Protein AF-A0A0B1TIP4-F1 (afdb_monomer)

Sequence (103 aa):
MMPCANQVEYHPHFTRDELKDYCRKEGIFFQAFSSLARHQPELVEDPAVLALAKKHNVSVPLVLLAWAHCQGVGIVPKSATPQRIIENLEASYAVAVTTRSSS

Organism: Oesophagostomum dentatum (NCBI:txid61180)

InterPro domains:
  IPR018170 Aldo/keto reductase, conserved site [PS00063] (76-91)
  IPR020471 Aldo-keto reductase [PR00069] (4-33)
  IPR020471 Aldo-keto reductase [PR00069] (43-67)
  IPR020471 Aldo-keto reductase [PTHR43827] (2-91)
  IPR023210 NADP-dependent oxidoreductase domain [PF00248] (3-92)
  IPR036812 NAD(P)-dependent oxidoreductase domain superfamily [G3DSA:3.20.20.100] (1-101)
  IPR036812 NAD(P)-dependent oxidoreductase domain superfamily [SSF51430] (2-91)

Foldseek 3Di:
DDEQADEDADWPVDHDVVVVVVCVVVNHAAAHDCLCVVVDCCQQVPPVLVVQCVVLVHHSLLSSLLVCVLVSHHYDDDDPDPVVVVRNVCSNPRDPDDDDPDD

pLDDT: mean 88.3, std 13.32, range [35.38, 98.0]

Solvent-accessible surface area (backbone atoms only — not comparable to full-atom values): 6196 Å² total; per-residue (Å²): 136,82,63,71,57,50,80,41,78,35,34,96,94,41,76,54,66,71,60,50,51,47,26,60,76,72,68,23,44,45,27,33,36,61,43,59,63,84,68,38,60,76,63,64,65,26,67,67,49,47,49,49,12,60,74,66,75,50,53,53,68,37,48,43,48,12,53,42,45,70,71,73,31,44,77,65,88,86,69,94,48,70,68,57,48,57,54,57,64,43,23,85,73,71,54,91,64,80,74,80,77,81,126

Nearest PDB structures (foldseek):
  1hw6-assembly1_A  TM=9.350E-01  e=4.462E-06  Corynebacterium sp.
  5jgw-assembly1_A  TM=9.171E-01  e=5.092E-06  Zea mays
  1a80-assembly1_A  TM=9.243E-01  e=2.040E-05  Corynebacterium sp.
  1m9h-assembly1_A  TM=9.201E-01  e=2.657E-05  Corynebacterium sp.
  1mzr-assembly1_A  TM=9.431E-01  e=7.647E-05  Escherichia coli

Radius of gyration: 13.87 Å; Cα contacts (8 Å, |Δi|>4): 137; chains: 1; bounding box: 39×24×43 Å

Mean predicted aligned error: 4.98 Å

Secondary structure (DSSP, 8-state):
---SEEEEE-BTTB--HHHHHHHHHTTPEEEEE-TTGGG-HHHHT-HHHHHHHHHHT--HHHHHHHHHHTTT-EE----SSHHHHHHHHGGGTS---------

Structure (mmCIF, N/CA/C/O backbone):
data_AF-A0A0B1TIP4-F1
#
_entry.id   AF-A0A0B1TIP4-F1
#
loop_
_atom_site.group_PDB
_atom_site.id
_atom_site.type_symbol
_atom_site.label_atom_id
_atom_site.label_alt_id
_atom_site.label_comp_id
_atom_site.label_asym_id
_atom_site.label_entity_id
_atom_site.label_seq_id
_atom_site.pdbx_PDB_ins_code
_atom_site.Cartn_x
_atom_site.Cartn_y
_atom_site.Cartn_z
_atom_site.occupancy
_atom_site.B_iso_or_equiv
_atom_site.auth_seq_id
_atom_site.auth_comp_id
_atom_site.auth_asym_id
_atom_site.auth_atom_id
_atom_site.pdbx_PDB_model_num
ATOM 1 N N . MET A 1 1 ? -10.410 -4.175 27.223 1.00 83.12 1 MET A N 1
ATOM 2 C CA . MET A 1 1 ? -9.701 -3.042 26.590 1.00 83.12 1 MET A CA 1
ATOM 3 C C . MET A 1 1 ? -9.386 -3.459 25.165 1.00 83.12 1 MET A C 1
ATOM 5 O O . MET A 1 1 ? -8.854 -4.550 25.003 1.00 83.12 1 MET A O 1
ATOM 9 N N . MET A 1 2 ? -9.766 -2.658 24.169 1.00 93.06 2 MET A N 1
ATOM 10 C CA . MET A 1 2 ? -9.444 -2.927 22.762 1.00 93.06 2 MET A CA 1
ATOM 11 C C . MET A 1 2 ? -8.087 -2.310 22.398 1.00 93.06 2 MET A C 1
ATOM 13 O O . MET A 1 2 ? -7.740 -1.271 22.968 1.00 93.06 2 MET A O 1
ATOM 17 N N . PRO A 1 3 ? -7.295 -2.933 21.503 1.00 96.62 3 PRO A N 1
ATOM 18 C CA . PRO A 1 3 ? -6.039 -2.350 21.051 1.00 96.62 3 PRO A CA 1
ATOM 19 C C . PRO A 1 3 ? -6.300 -1.077 20.239 1.00 96.62 3 PRO A C 1
ATOM 21 O 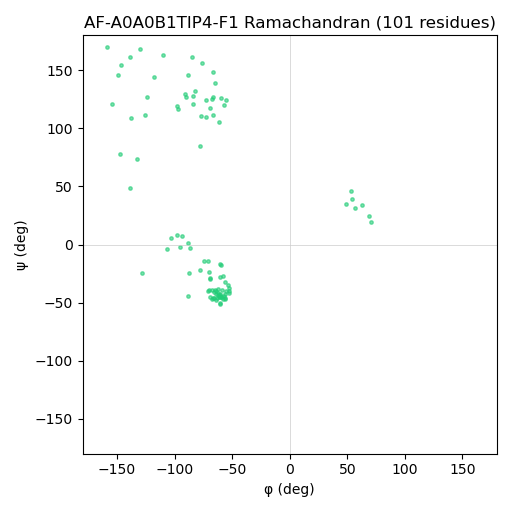O . PRO A 1 3 ? -7.294 -0.977 19.525 1.00 96.62 3 PRO A O 1
ATOM 24 N N . CYS A 1 4 ? -5.373 -0.120 20.303 1.00 96.81 4 CYS A N 1
ATOM 25 C CA . CYS A 1 4 ? -5.453 1.094 19.489 1.00 96.81 4 CYS A CA 1
ATOM 26 C C . CYS A 1 4 ? -5.219 0.818 17.996 1.00 96.81 4 CYS A C 1
ATOM 28 O O . CYS A 1 4 ? -5.746 1.536 17.150 1.00 96.81 4 CYS A O 1
ATOM 30 N N . ALA A 1 5 ? -4.443 -0.220 17.672 1.00 97.12 5 ALA A N 1
ATOM 31 C CA . ALA A 1 5 ? -4.102 -0.591 16.310 1.00 97.12 5 ALA A CA 1
ATOM 32 C C . ALA A 1 5 ? -3.945 -2.107 16.152 1.00 97.12 5 ALA A C 1
ATOM 34 O O . ALA A 1 5 ? -3.598 -2.812 17.101 1.00 97.12 5 ALA A O 1
ATOM 35 N N . ASN A 1 6 ? -4.155 -2.591 14.931 1.00 97.38 6 ASN A N 1
ATOM 36 C CA . ASN A 1 6 ? -3.857 -3.954 14.515 1.00 97.38 6 ASN A CA 1
ATOM 37 C C . ASN A 1 6 ? -2.962 -3.911 13.271 1.00 97.38 6 ASN A C 1
ATOM 39 O O . ASN A 1 6 ? -3.398 -3.470 12.204 1.00 97.38 6 ASN A O 1
ATOM 43 N N . GLN A 1 7 ? -1.705 -4.331 13.431 1.00 97.06 7 GLN A N 1
ATOM 44 C CA . GLN A 1 7 ? -0.708 -4.318 12.366 1.00 97.06 7 GLN A CA 1
ATOM 45 C C . GLN A 1 7 ? -0.614 -5.702 11.712 1.00 97.06 7 GLN A C 1
ATOM 47 O O . GLN A 1 7 ? -0.227 -6.669 12.368 1.00 97.06 7 GLN A O 1
ATOM 52 N N . VAL A 1 8 ? -0.946 -5.803 10.423 1.00 95.44 8 VAL A N 1
ATOM 53 C CA . VAL A 1 8 ? -0.989 -7.076 9.679 1.00 95.44 8 VAL A CA 1
ATOM 54 C C . VAL A 1 8 ? -0.405 -6.955 8.272 1.00 95.44 8 VAL A C 1
ATOM 56 O O . VAL A 1 8 ? -0.274 -5.858 7.732 1.00 95.44 8 VAL A O 1
ATOM 59 N N . GLU A 1 9 ? -0.043 -8.090 7.670 1.00 95.19 9 GLU A N 1
ATOM 60 C CA . GLU A 1 9 ? 0.390 -8.124 6.273 1.00 95.19 9 GLU A CA 1
ATOM 61 C C . GLU A 1 9 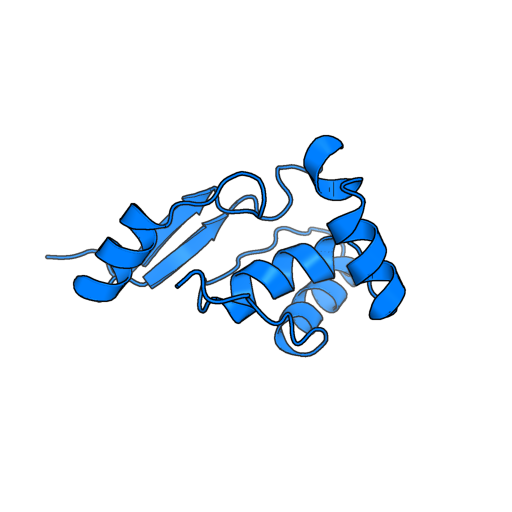? -0.792 -7.774 5.375 1.00 95.19 9 GLU A C 1
ATOM 63 O O . GLU A 1 9 ? -1.873 -8.359 5.508 1.00 95.19 9 GLU A O 1
ATOM 68 N N . TYR A 1 10 ? -0.589 -6.789 4.500 1.00 95.12 10 TYR A N 1
ATOM 69 C CA . TYR A 1 10 ? -1.638 -6.272 3.630 1.00 95.12 10 TYR A CA 1
ATOM 70 C C . TYR A 1 10 ? -1.046 -5.645 2.365 1.00 95.12 10 TYR A C 1
ATOM 72 O O . TYR A 1 10 ? -0.268 -4.689 2.433 1.00 95.12 10 TYR A O 1
ATOM 80 N N . HIS A 1 11 ? -1.436 -6.183 1.212 1.00 94.38 11 HIS A N 1
ATOM 81 C CA . HIS A 1 11 ? -1.042 -5.734 -0.127 1.00 94.38 11 HIS A CA 1
ATOM 82 C C . HIS A 1 11 ? -2.071 -6.240 -1.165 1.00 94.38 11 HIS A C 1
ATOM 84 O O . HIS A 1 11 ? -2.918 -7.059 -0.805 1.00 94.38 11 HIS A O 1
ATOM 90 N N . PRO A 1 12 ? -2.041 -5.802 -2.441 1.00 94.38 12 PRO A N 1
ATOM 91 C CA . PRO A 1 12 ? -3.065 -6.168 -3.432 1.00 94.38 12 PRO A CA 1
ATOM 92 C C . PRO A 1 12 ? -3.309 -7.673 -3.596 1.00 94.38 12 PRO A C 1
ATOM 94 O O . PRO A 1 12 ? -4.437 -8.096 -3.815 1.00 94.38 12 PRO A O 1
ATOM 97 N N . HIS A 1 13 ? -2.259 -8.485 -3.461 1.00 94.50 13 HIS A N 1
ATOM 98 C CA . HIS A 1 13 ? -2.346 -9.950 -3.550 1.00 94.50 13 HIS A CA 1
ATOM 99 C C . HIS A 1 13 ? -2.695 -10.646 -2.225 1.00 94.50 13 HIS A C 1
ATOM 101 O O . HIS A 1 13 ? -2.830 -11.865 -2.185 1.00 94.50 13 HIS A O 1
ATOM 107 N N . PHE A 1 14 ? -2.831 -9.895 -1.132 1.00 94.50 14 PHE A N 1
ATOM 108 C CA . PHE A 1 14 ? -3.153 -10.426 0.189 1.00 94.50 14 PHE A CA 1
ATOM 109 C C . PHE A 1 14 ? -3.995 -9.422 0.976 1.00 94.50 14 PHE A C 1
ATOM 111 O O . PHE A 1 14 ? -3.504 -8.678 1.833 1.00 94.50 14 PHE A O 1
ATOM 118 N N . THR A 1 15 ? -5.284 -9.375 0.639 1.00 94.69 15 THR A N 1
ATOM 119 C CA . THR A 1 15 ? -6.258 -8.528 1.329 1.00 94.69 15 THR A CA 1
ATOM 120 C C . THR A 1 15 ? -6.807 -9.225 2.574 1.00 94.69 15 THR A C 1
ATOM 122 O O . THR A 1 15 ? -6.683 -10.435 2.766 1.00 94.69 15 THR A O 1
ATOM 125 N N . ARG A 1 16 ? -7.384 -8.429 3.478 1.00 94.25 16 ARG A N 1
ATOM 126 C CA . ARG A 1 16 ? -7.885 -8.850 4.794 1.00 94.25 16 ARG A CA 1
ATOM 127 C C . ARG A 1 16 ? -9.223 -8.178 5.084 1.00 94.25 16 ARG A C 1
ATOM 129 O O . ARG A 1 16 ? -9.383 -7.555 6.128 1.00 94.25 16 ARG A O 1
ATOM 136 N N . ASP A 1 17 ? -10.150 -8.232 4.133 1.00 94.31 17 ASP A N 1
ATOM 137 C CA . ASP A 1 17 ? -11.353 -7.392 4.157 1.00 94.31 17 ASP A CA 1
ATOM 138 C C . ASP A 1 17 ? -12.227 -7.627 5.395 1.00 94.31 17 ASP A C 1
ATOM 140 O O . ASP A 1 17 ? -12.592 -6.662 6.060 1.00 94.31 17 ASP A O 1
ATOM 144 N N . GLU A 1 18 ? -12.434 -8.881 5.805 1.00 96.62 18 GLU A N 1
ATOM 145 C CA . GLU A 1 18 ? -13.167 -9.205 7.040 1.00 96.62 18 GLU A CA 1
ATOM 146 C C . GLU A 1 18 ? -12.500 -8.620 8.296 1.00 96.62 18 GLU A C 1
ATOM 148 O O . GLU A 1 18 ? -13.165 -8.043 9.158 1.00 96.62 18 GLU A O 1
ATOM 153 N N . LEU A 1 19 ? -11.170 -8.721 8.394 1.00 96.50 19 LEU A N 1
ATOM 154 C CA . LEU A 1 19 ? -10.411 -8.191 9.528 1.00 96.50 19 LEU A CA 1
ATOM 155 C C . LEU A 1 19 ? -10.393 -6.660 9.527 1.00 96.50 19 LEU A C 1
ATOM 157 O O . LEU A 1 19 ? -10.511 -6.041 10.581 1.00 96.50 19 LEU A O 1
ATOM 161 N N . LYS A 1 20 ? -10.263 -6.046 8.350 1.00 96.19 20 LYS A N 1
ATOM 162 C CA . LYS A 1 20 ? -10.329 -4.594 8.164 1.00 96.19 20 LYS A CA 1
ATOM 163 C C . LYS A 1 20 ? -11.703 -4.067 8.578 1.00 96.19 20 LYS A C 1
ATOM 165 O O . LYS A 1 20 ? -11.784 -3.072 9.297 1.00 96.19 20 LYS A O 1
ATOM 170 N N . ASP A 1 21 ? -12.768 -4.763 8.196 1.00 96.44 21 ASP A N 1
ATOM 171 C CA . ASP A 1 21 ? -14.139 -4.428 8.575 1.00 96.44 21 ASP A CA 1
ATOM 172 C C . ASP A 1 21 ? -14.380 -4.583 10.077 1.00 96.44 21 ASP A C 1
ATOM 174 O O . ASP A 1 21 ? -15.017 -3.717 10.680 1.00 96.44 21 ASP A O 1
ATOM 178 N N . TYR A 1 22 ? -13.850 -5.641 10.693 1.00 97.31 22 TYR A N 1
ATOM 179 C CA . TYR A 1 22 ? -13.866 -5.804 12.145 1.00 97.31 22 TYR A CA 1
ATOM 180 C C . TYR A 1 22 ? -13.126 -4.657 12.844 1.00 97.31 22 TYR A C 1
ATOM 182 O O . TYR A 1 22 ? -13.699 -3.992 13.704 1.00 97.31 22 TYR A O 1
ATOM 190 N N . CYS A 1 23 ? -11.892 -4.356 12.427 1.00 97.31 23 CYS A N 1
ATOM 191 C CA . CYS A 1 23 ? -11.111 -3.253 12.984 1.00 97.31 23 CYS A CA 1
ATOM 192 C C . CYS A 1 23 ? -11.855 -1.917 12.868 1.00 97.31 23 CYS A C 1
ATOM 194 O O . CYS A 1 23 ? -11.920 -1.171 13.842 1.00 97.31 23 CYS A O 1
ATOM 196 N N . ARG A 1 24 ? -12.499 -1.648 11.725 1.00 95.81 24 ARG A N 1
ATOM 197 C CA . ARG A 1 24 ? -13.330 -0.452 11.532 1.00 95.81 24 ARG A CA 1
ATOM 198 C C . ARG A 1 24 ? -14.517 -0.401 12.501 1.00 95.81 24 ARG A C 1
ATOM 200 O O . ARG A 1 24 ? -14.773 0.661 13.059 1.00 95.81 24 ARG A O 1
ATOM 207 N N . LYS A 1 25 ? -15.237 -1.513 12.697 1.00 97.12 25 LYS A N 1
ATOM 208 C CA . LYS A 1 25 ? -16.397 -1.589 13.611 1.00 97.12 25 LYS A CA 1
ATOM 209 C C . LYS A 1 25 ? -16.000 -1.367 15.071 1.00 97.12 25 LYS A C 1
ATOM 211 O O . LYS A 1 25 ? -16.706 -0.670 15.788 1.00 97.12 25 LYS A O 1
ATOM 216 N N . GLU A 1 26 ? -14.856 -1.908 15.475 1.00 97.19 26 GLU A N 1
ATOM 217 C CA . GLU A 1 26 ? -14.356 -1.844 16.854 1.00 97.19 26 GLU A CA 1
ATOM 218 C C . GLU A 1 26 ? -13.505 -0.594 17.152 1.00 97.19 26 GLU A C 1
ATOM 220 O O . GLU A 1 26 ? -12.981 -0.450 18.256 1.00 97.19 26 GLU A O 1
ATOM 225 N N . GLY A 1 27 ? -13.322 0.309 16.181 1.00 96.31 27 GLY A N 1
ATOM 226 C CA . GLY A 1 27 ? -12.490 1.508 16.346 1.00 96.31 27 GLY A CA 1
ATOM 227 C C . GLY A 1 27 ? -10.985 1.224 16.461 1.00 96.31 27 GLY A C 1
ATOM 228 O O . GLY A 1 27 ? -10.247 2.023 17.032 1.00 96.31 27 GLY A O 1
ATOM 229 N N . ILE A 1 28 ? -10.520 0.093 15.926 1.00 98.00 28 ILE A N 1
ATOM 230 C CA . ILE A 1 28 ? -9.113 -0.320 15.905 1.00 98.00 28 ILE A CA 1
ATOM 231 C C . ILE A 1 28 ? -8.459 0.206 14.623 1.00 98.00 28 ILE A C 1
ATOM 233 O O . ILE A 1 28 ? -8.925 -0.074 13.517 1.00 98.00 28 ILE A O 1
ATOM 237 N N . PHE A 1 29 ? -7.336 0.916 14.740 1.00 97.19 29 PHE A N 1
ATOM 238 C CA . PHE A 1 29 ? -6.599 1.398 13.573 1.00 97.19 29 PHE A CA 1
ATOM 239 C C . PHE A 1 29 ? -5.944 0.240 12.804 1.00 97.19 29 PHE A C 1
ATOM 241 O O . PHE A 1 29 ? -5.073 -0.455 13.325 1.00 97.19 29 PHE A O 1
ATOM 248 N N . PHE A 1 30 ? -6.346 0.026 11.554 1.00 97.88 30 PHE A N 1
ATOM 249 C CA . PHE A 1 30 ? -5.773 -1.021 10.710 1.00 97.88 30 PHE A CA 1
ATOM 250 C C . PHE A 1 30 ? -4.487 -0.518 10.038 1.00 97.88 30 PHE A C 1
ATOM 252 O O . PHE A 1 30 ? -4.506 0.472 9.300 1.00 97.88 30 PHE A O 1
ATOM 259 N N . GLN A 1 31 ? -3.367 -1.201 10.278 1.00 97.19 31 GLN A N 1
ATOM 260 C CA . GLN A 1 31 ? -2.049 -0.807 9.778 1.00 97.19 31 GLN A CA 1
ATOM 261 C C . GLN A 1 31 ? -1.411 -1.938 8.960 1.00 97.19 31 GLN A C 1
ATOM 263 O O . GLN A 1 31 ? -1.279 -3.065 9.426 1.00 97.19 31 GLN A O 1
ATOM 268 N N . ALA A 1 32 ? -0.984 -1.634 7.739 1.00 95.25 32 ALA A N 1
ATOM 269 C CA . ALA A 1 32 ? -0.273 -2.552 6.866 1.00 95.25 32 ALA A CA 1
ATOM 270 C C . ALA A 1 32 ? 1.224 -2.610 7.206 1.00 95.25 32 ALA A C 1
ATOM 272 O O . ALA A 1 32 ? 1.903 -1.579 7.277 1.00 95.25 32 ALA A O 1
ATOM 273 N N . PHE A 1 33 ? 1.755 -3.827 7.310 1.00 92.69 33 PHE A N 1
ATOM 274 C CA . PHE A 1 33 ? 3.179 -4.114 7.137 1.00 92.69 33 PHE A CA 1
ATOM 275 C C . PHE A 1 33 ? 3.403 -4.904 5.834 1.00 92.69 33 PHE A C 1
ATOM 277 O O . PHE A 1 33 ? 2.467 -5.462 5.267 1.00 92.69 33 PHE A O 1
ATOM 284 N N . SER A 1 34 ? 4.651 -4.958 5.346 1.00 89.38 34 SER A N 1
ATOM 285 C CA . SER A 1 34 ? 5.023 -5.706 4.125 1.00 89.38 34 SER A CA 1
ATOM 286 C C . SER A 1 34 ? 4.178 -5.331 2.893 1.00 89.38 34 SER A C 1
ATOM 288 O O . SER A 1 34 ? 3.857 -6.174 2.065 1.00 89.38 34 SER A O 1
ATOM 290 N N . SER A 1 35 ? 3.854 -4.045 2.717 1.00 87.62 35 SER A N 1
ATOM 291 C CA . SER A 1 35 ? 3.010 -3.569 1.602 1.00 87.62 35 SER A CA 1
ATOM 292 C C . SER A 1 35 ? 3.587 -3.843 0.207 1.00 87.62 35 SER A C 1
ATOM 294 O O . SER A 1 35 ? 2.868 -3.793 -0.783 1.00 87.62 35 SER A O 1
ATOM 296 N N . LEU A 1 36 ? 4.885 -4.149 0.131 1.00 88.31 36 LEU A N 1
ATOM 297 C CA . LEU A 1 36 ? 5.591 -4.536 -1.092 1.00 88.31 36 LEU A CA 1
ATOM 298 C C . LEU A 1 36 ? 5.749 -6.058 -1.240 1.00 88.31 36 LEU A C 1
ATOM 300 O O . LEU A 1 36 ? 6.530 -6.491 -2.080 1.00 88.31 36 LEU A O 1
ATOM 304 N N . ALA A 1 37 ? 5.120 -6.869 -0.382 1.00 88.19 37 ALA A N 1
ATOM 305 C CA . ALA A 1 37 ? 5.277 -8.328 -0.328 1.00 88.19 37 ALA A CA 1
ATOM 306 C C . ALA A 1 37 ? 6.751 -8.790 -0.312 1.00 88.19 37 ALA A C 1
ATOM 308 O O . ALA A 1 37 ? 7.113 -9.800 -0.908 1.00 88.19 37 ALA A O 1
ATOM 309 N N . ARG A 1 38 ? 7.641 -8.024 0.338 1.00 88.19 38 ARG A N 1
ATOM 310 C CA . ARG A 1 38 ? 9.109 -8.214 0.302 1.00 88.19 38 ARG A CA 1
ATOM 311 C C . ARG A 1 38 ? 9.725 -8.199 -1.112 1.00 88.19 38 ARG A C 1
ATOM 313 O O . ARG A 1 38 ? 10.769 -8.805 -1.314 1.00 88.19 38 ARG A O 1
ATOM 320 N N . HIS A 1 39 ? 9.142 -7.441 -2.038 1.00 87.69 39 HIS A N 1
ATOM 321 C CA . HIS A 1 39 ? 9.524 -7.362 -3.455 1.00 87.69 39 HIS A CA 1
ATOM 322 C C . HIS A 1 39 ? 9.353 -8.691 -4.209 1.00 87.69 39 HIS A C 1
ATOM 324 O O . HIS A 1 39 ? 10.142 -9.001 -5.097 1.00 87.69 39 HIS A O 1
ATOM 330 N N . GLN A 1 40 ? 8.334 -9.477 -3.847 1.00 91.31 40 GLN A N 1
ATOM 331 C CA . GLN A 1 40 ? 7.950 -10.673 -4.600 1.00 91.31 40 GLN A CA 1
ATOM 332 C C . GLN A 1 40 ? 7.574 -10.300 -6.047 1.00 91.31 40 GLN A C 1
ATOM 334 O O . GLN A 1 40 ? 6.727 -9.410 -6.214 1.00 91.31 40 GLN A O 1
ATOM 339 N N . PRO A 1 41 ? 8.187 -10.939 -7.069 1.00 92.50 41 PRO A N 1
ATOM 340 C CA . PRO A 1 41 ? 7.956 -10.626 -8.481 1.00 92.50 41 PRO A CA 1
ATOM 341 C C . PRO A 1 41 ? 6.483 -10.636 -8.866 1.00 92.50 41 PRO A C 1
ATOM 343 O O . PRO A 1 41 ? 6.039 -9.756 -9.593 1.00 92.50 41 PRO A O 1
ATOM 346 N N . GLU A 1 42 ? 5.705 -11.560 -8.303 1.00 94.00 42 GLU A N 1
ATOM 347 C CA . GLU A 1 42 ? 4.275 -11.702 -8.560 1.00 94.00 42 GLU A CA 1
ATOM 348 C C . GLU A 1 42 ? 3.533 -10.380 -8.345 1.00 94.00 42 GLU A C 1
ATOM 350 O O . GLU A 1 42 ? 2.686 -10.023 -9.156 1.00 94.00 42 GLU A O 1
ATOM 355 N N . LEU A 1 43 ? 3.892 -9.621 -7.301 1.00 93.19 43 LEU A N 1
ATOM 356 C CA . LEU A 1 43 ? 3.271 -8.333 -6.998 1.00 93.19 43 LEU A CA 1
ATOM 357 C C . LEU A 1 43 ? 3.947 -7.158 -7.713 1.00 93.19 43 LEU A C 1
ATOM 359 O O . LEU A 1 43 ? 3.257 -6.260 -8.196 1.00 93.19 43 LEU A O 1
ATOM 363 N N . VAL A 1 44 ? 5.284 -7.101 -7.733 1.00 93.88 44 VAL A N 1
ATOM 364 C CA . VAL A 1 44 ? 5.993 -5.925 -8.280 1.00 93.88 44 VAL A CA 1
ATOM 365 C C . VAL A 1 44 ? 6.028 -5.899 -9.809 1.00 93.88 44 VAL A C 1
ATOM 367 O O . VAL A 1 44 ? 6.175 -4.824 -10.390 1.00 93.88 44 VAL A O 1
ATOM 370 N N . GLU A 1 45 ? 5.856 -7.052 -10.453 1.00 95.31 45 GLU A N 1
ATOM 371 C CA . GLU A 1 45 ? 5.755 -7.202 -11.909 1.00 95.31 45 GLU A CA 1
ATOM 372 C C . GLU A 1 45 ? 4.306 -7.415 -12.375 1.00 95.31 45 GLU A C 1
ATOM 374 O O . GLU A 1 45 ? 4.069 -7.623 -13.566 1.00 95.31 45 GLU A O 1
ATOM 379 N N . ASP A 1 46 ? 3.325 -7.326 -11.466 1.00 96.00 46 ASP A N 1
ATOM 380 C CA . ASP A 1 46 ? 1.909 -7.427 -11.816 1.00 96.00 46 ASP A CA 1
ATOM 381 C C . ASP A 1 46 ? 1.570 -6.385 -12.907 1.00 96.00 46 ASP A C 1
ATOM 383 O O . ASP A 1 46 ? 1.802 -5.181 -12.712 1.00 96.00 46 ASP A O 1
ATOM 387 N N . PRO A 1 47 ? 1.007 -6.800 -14.060 1.00 96.62 47 PRO A N 1
ATOM 388 C CA . PRO A 1 47 ? 0.722 -5.895 -15.169 1.00 96.62 47 PRO A CA 1
ATOM 389 C C . PRO A 1 47 ? -0.163 -4.706 -14.786 1.00 96.62 47 PRO A C 1
ATOM 391 O O . PRO A 1 47 ? 0.007 -3.618 -15.341 1.00 96.62 47 PRO A O 1
ATOM 394 N N . ALA A 1 48 ? -1.091 -4.874 -13.840 1.00 95.00 48 ALA A N 1
ATOM 395 C CA . ALA A 1 48 ? -1.944 -3.791 -13.363 1.00 95.00 48 ALA A CA 1
ATOM 396 C C . ALA A 1 48 ? -1.145 -2.777 -12.532 1.00 95.00 48 ALA A C 1
ATOM 398 O O . ALA A 1 48 ? -1.327 -1.567 -12.696 1.00 95.00 48 ALA A O 1
ATOM 399 N N . VAL A 1 49 ? -0.225 -3.254 -11.690 1.00 94.75 49 VAL A N 1
ATOM 400 C CA . VAL A 1 49 ? 0.662 -2.402 -10.884 1.00 94.75 49 VAL A CA 1
ATOM 401 C C . VAL A 1 49 ? 1.630 -1.635 -11.786 1.00 94.75 49 VAL A C 1
ATOM 403 O O . VAL A 1 49 ? 1.752 -0.415 -11.657 1.00 94.75 49 VAL A O 1
ATOM 406 N N . LEU A 1 50 ? 2.249 -2.309 -12.759 1.00 96.25 50 LEU A N 1
ATOM 407 C CA . LEU A 1 50 ? 3.134 -1.681 -13.746 1.00 96.25 50 LEU A CA 1
ATOM 408 C C . LEU A 1 50 ? 2.396 -0.654 -14.616 1.00 96.25 50 LEU A C 1
ATOM 410 O O . LEU A 1 50 ? 2.912 0.438 -14.869 1.00 96.25 50 LEU A O 1
ATOM 414 N N . ALA A 1 51 ? 1.175 -0.968 -15.057 1.00 95.56 51 ALA A N 1
ATOM 415 C CA . ALA A 1 51 ? 0.354 -0.045 -15.836 1.00 95.56 51 ALA A CA 1
ATOM 416 C C . ALA A 1 51 ? -0.018 1.208 -15.032 1.00 95.56 51 ALA A C 1
ATOM 418 O O . ALA A 1 51 ? 0.027 2.312 -15.578 1.00 95.56 51 ALA A O 1
ATOM 419 N N . LEU A 1 52 ? -0.342 1.063 -13.742 1.00 93.50 52 LEU A N 1
ATOM 420 C CA . LEU A 1 52 ? -0.603 2.192 -12.846 1.00 93.50 52 LEU A CA 1
ATOM 421 C C . LEU A 1 52 ? 0.652 3.039 -12.620 1.00 93.50 52 LEU A C 1
ATOM 423 O O . LEU A 1 52 ? 0.583 4.260 -12.756 1.00 93.50 52 LEU A O 1
ATOM 427 N N . ALA A 1 53 ? 1.795 2.404 -12.354 1.00 93.62 53 ALA A N 1
ATOM 428 C CA . ALA A 1 53 ? 3.076 3.088 -12.182 1.00 93.62 53 AL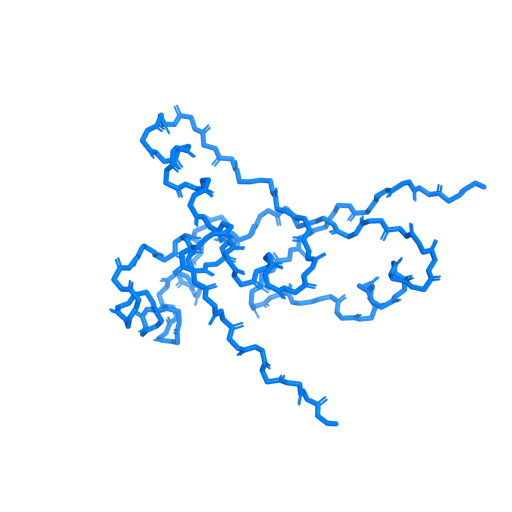A A CA 1
ATOM 429 C C . ALA A 1 53 ? 3.413 3.933 -13.420 1.00 93.62 53 ALA A C 1
ATOM 431 O O . ALA A 1 53 ? 3.673 5.133 -13.316 1.00 93.62 53 ALA A O 1
ATOM 432 N N . LYS A 1 54 ? 3.268 3.345 -14.615 1.00 95.31 54 LYS A N 1
ATOM 433 C CA . LYS A 1 54 ? 3.457 4.045 -15.891 1.00 95.31 54 LYS A CA 1
ATOM 434 C C . LYS A 1 54 ? 2.445 5.172 -16.102 1.00 95.31 54 LYS A C 1
ATOM 436 O O . LYS A 1 54 ? 2.835 6.263 -16.505 1.00 95.31 54 LYS A O 1
ATOM 441 N N . LYS A 1 55 ? 1.157 4.926 -15.844 1.00 93.94 55 LYS A N 1
ATOM 442 C CA . LYS A 1 55 ? 0.079 5.913 -16.029 1.00 93.94 55 LYS A CA 1
ATOM 443 C C . LYS A 1 55 ? 0.304 7.169 -15.189 1.00 93.94 55 LYS A C 1
ATOM 445 O O . LYS A 1 55 ? 0.009 8.265 -15.654 1.00 93.94 55 LYS A O 1
ATOM 450 N N . HIS A 1 56 ? 0.794 6.998 -13.967 1.00 90.62 56 HIS A N 1
ATOM 451 C CA . HIS A 1 56 ? 1.014 8.092 -13.025 1.00 90.62 56 HIS A CA 1
ATOM 452 C C . HIS A 1 56 ? 2.453 8.625 -13.039 1.00 90.62 56 HIS A C 1
ATOM 454 O O . HIS A 1 56 ? 2.728 9.601 -12.354 1.00 90.62 56 HIS A O 1
ATOM 460 N N . ASN A 1 57 ? 3.344 8.036 -13.846 1.00 92.56 57 ASN A N 1
ATOM 461 C CA . ASN A 1 57 ? 4.769 8.366 -13.900 1.00 92.56 57 ASN A CA 1
ATOM 462 C C . ASN A 1 57 ? 5.445 8.308 -12.516 1.00 92.56 57 ASN A C 1
ATOM 464 O O . ASN A 1 57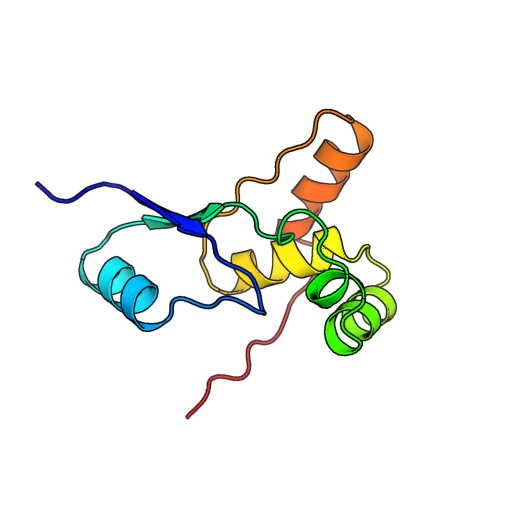 ? 6.175 9.214 -12.118 1.00 92.56 57 ASN A O 1
ATOM 468 N N . VAL A 1 58 ? 5.168 7.235 -11.778 1.00 91.75 58 VAL A N 1
ATOM 469 C CA . VAL A 1 58 ? 5.686 6.978 -10.427 1.00 91.75 58 VAL A CA 1
ATOM 470 C C . VAL A 1 58 ? 6.266 5.570 -10.341 1.00 91.75 58 VAL A C 1
ATOM 472 O O . VAL A 1 58 ? 6.059 4.743 -11.231 1.00 91.75 58 VAL A O 1
ATOM 475 N N . SER A 1 59 ? 6.985 5.268 -9.263 1.00 92.44 59 SER A N 1
ATOM 476 C CA . SER A 1 59 ? 7.525 3.929 -9.041 1.00 92.44 59 SER A CA 1
ATOM 477 C C . SER A 1 59 ? 6.459 2.930 -8.573 1.00 92.44 59 SER A C 1
ATOM 479 O O . SER A 1 59 ? 5.437 3.286 -7.984 1.00 92.44 59 SER A O 1
ATOM 481 N N . VAL A 1 60 ? 6.719 1.640 -8.807 1.00 93.62 60 VAL A N 1
ATOM 482 C CA . VAL A 1 60 ? 5.877 0.533 -8.323 1.00 93.62 60 VAL A CA 1
ATOM 483 C C . VAL A 1 60 ? 5.688 0.560 -6.798 1.00 93.62 60 VAL A C 1
ATOM 485 O O . VAL A 1 60 ? 4.542 0.453 -6.353 1.00 93.62 60 VAL A O 1
ATOM 488 N N . PRO A 1 61 ? 6.741 0.753 -5.972 1.00 92.50 61 PRO A N 1
ATOM 489 C CA . PRO A 1 61 ? 6.562 0.894 -4.532 1.00 92.50 61 PRO A CA 1
ATOM 490 C C . PRO A 1 61 ? 5.591 2.008 -4.148 1.00 92.50 61 PRO A C 1
ATOM 492 O O . PRO A 1 61 ? 4.755 1.799 -3.270 1.00 92.50 61 PRO A O 1
ATOM 495 N N . LEU A 1 62 ? 5.644 3.153 -4.836 1.00 92.50 62 LEU A N 1
ATOM 496 C CA . LEU A 1 62 ? 4.744 4.269 -4.562 1.00 92.50 62 LEU A CA 1
ATOM 497 C C . LEU A 1 62 ? 3.284 3.908 -4.837 1.00 92.50 62 LEU A C 1
ATOM 499 O O . LEU A 1 62 ? 2.419 4.210 -4.019 1.00 92.50 62 LEU A O 1
ATOM 503 N N . VAL A 1 63 ? 3.013 3.207 -5.942 1.00 93.44 63 VAL A N 1
ATOM 504 C CA . VAL A 1 63 ? 1.666 2.712 -6.269 1.00 93.44 63 VAL A CA 1
ATOM 505 C C . VAL A 1 63 ? 1.145 1.776 -5.183 1.00 93.44 63 VAL A C 1
ATOM 507 O O . VAL A 1 63 ? 0.002 1.914 -4.756 1.00 93.44 63 VAL A O 1
ATOM 510 N N . LEU A 1 64 ? 1.971 0.840 -4.714 1.00 93.69 64 LEU A N 1
ATOM 511 C CA . LEU A 1 64 ? 1.572 -0.140 -3.700 1.00 93.69 64 LEU A CA 1
ATOM 512 C C . LEU A 1 64 ? 1.313 0.510 -2.332 1.00 93.69 64 LEU A C 1
ATOM 514 O O . LEU A 1 64 ? 0.354 0.152 -1.645 1.00 93.69 64 LEU A O 1
ATOM 518 N N . LEU A 1 65 ? 2.129 1.495 -1.951 1.00 93.56 65 LEU A N 1
ATOM 519 C CA . LEU A 1 65 ? 1.919 2.281 -0.733 1.00 93.56 65 LEU A CA 1
ATOM 520 C C . LEU A 1 65 ? 0.660 3.150 -0.836 1.00 93.56 65 LEU A C 1
ATOM 522 O O . LEU A 1 65 ? -0.173 3.128 0.073 1.00 93.56 65 LEU A O 1
ATOM 526 N N . ALA A 1 66 ? 0.484 3.855 -1.955 1.00 92.50 66 ALA A N 1
ATOM 527 C CA . ALA A 1 66 ? -0.695 4.676 -2.211 1.00 92.50 66 ALA A CA 1
ATOM 528 C C . ALA A 1 66 ? -1.978 3.832 -2.247 1.00 92.50 66 ALA A C 1
ATOM 530 O O . ALA A 1 66 ? -2.997 4.239 -1.697 1.00 92.50 66 ALA A O 1
ATOM 531 N N . TRP A 1 67 ? -1.928 2.619 -2.805 1.00 92.94 67 TRP A N 1
ATOM 532 C CA . TRP A 1 67 ? -3.064 1.696 -2.833 1.00 92.94 67 TRP A CA 1
ATOM 533 C C . TRP A 1 67 ? -3.597 1.377 -1.429 1.00 92.94 67 TRP A C 1
ATOM 535 O O . TRP A 1 67 ? -4.811 1.395 -1.219 1.00 92.94 67 TRP A O 1
ATOM 545 N N . ALA A 1 68 ? -2.719 1.108 -0.457 1.00 92.88 68 ALA A N 1
ATOM 546 C CA . ALA A 1 68 ? -3.135 0.894 0.930 1.00 92.88 68 ALA A CA 1
ATOM 547 C C . ALA A 1 68 ? -3.639 2.204 1.561 1.00 92.88 68 ALA A C 1
ATOM 549 O O . ALA A 1 68 ? -4.712 2.229 2.166 1.00 92.88 68 ALA A O 1
ATOM 550 N N . HIS A 1 69 ? -2.917 3.307 1.351 1.00 91.50 69 HIS A N 1
ATOM 551 C CA . HIS A 1 69 ? -3.275 4.615 1.897 1.00 91.50 69 HIS A CA 1
ATOM 552 C C . HIS A 1 69 ? -4.669 5.094 1.451 1.00 91.50 69 HIS A C 1
ATOM 554 O O . HIS A 1 69 ? -5.480 5.487 2.290 1.00 91.50 69 HIS A O 1
ATOM 560 N N . CYS A 1 70 ? -5.004 4.971 0.160 1.00 90.75 70 CYS A N 1
ATOM 561 C CA . CYS A 1 70 ? -6.315 5.338 -0.394 1.00 90.75 70 CYS A CA 1
ATOM 562 C C . CYS A 1 70 ? -7.489 4.557 0.225 1.00 90.75 70 CYS A C 1
ATOM 564 O O . CYS A 1 70 ? -8.636 4.979 0.108 1.00 90.75 70 CYS A O 1
ATOM 566 N N . GLN A 1 71 ? -7.226 3.430 0.888 1.00 91.06 71 GLN A N 1
ATOM 567 C CA . GLN A 1 71 ? -8.234 2.616 1.572 1.00 91.06 71 GLN A CA 1
ATOM 568 C C . GLN A 1 71 ? -8.378 2.957 3.061 1.00 91.06 71 GLN A C 1
ATOM 570 O O . GLN A 1 71 ? -9.056 2.232 3.790 1.00 91.06 71 GLN A O 1
ATOM 575 N N . GLY A 1 72 ? -7.723 4.021 3.533 1.00 90.94 72 GLY A N 1
ATOM 576 C CA . GLY A 1 72 ? -7.691 4.374 4.952 1.00 90.94 72 GLY A CA 1
ATOM 577 C C . GLY A 1 72 ? -6.849 3.415 5.797 1.00 90.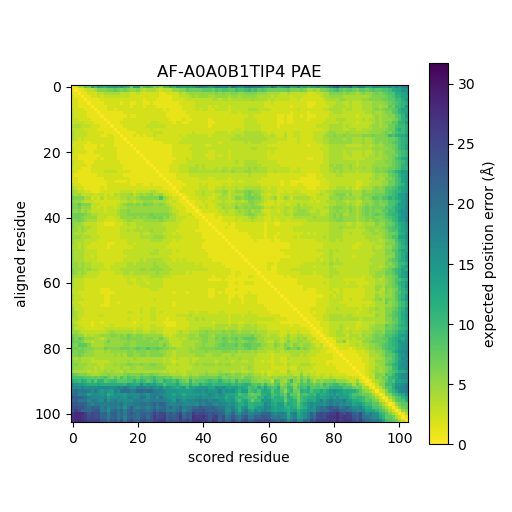94 72 GLY A C 1
ATOM 578 O O . GLY A 1 72 ? -7.031 3.354 7.010 1.00 90.94 72 GLY A O 1
ATOM 579 N N . VAL A 1 73 ? -5.943 2.654 5.173 1.00 94.69 73 VAL A N 1
ATOM 580 C CA . VAL A 1 73 ? -5.013 1.762 5.873 1.00 94.69 73 VAL A CA 1
ATOM 581 C C . VAL A 1 73 ? -3.725 2.519 6.187 1.00 94.69 73 VAL A C 1
ATOM 583 O O . VAL A 1 73 ? -3.119 3.131 5.305 1.00 94.69 73 VAL A O 1
ATOM 586 N N . GLY A 1 74 ? -3.280 2.465 7.444 1.00 94.25 74 GLY A N 1
ATOM 587 C CA . GLY A 1 74 ? -1.981 3.015 7.832 1.00 94.25 74 GLY A CA 1
ATOM 588 C C . GLY A 1 74 ? -0.835 2.257 7.166 1.00 94.25 74 GLY A C 1
ATOM 589 O O . GLY A 1 74 ? -0.864 1.034 7.121 1.00 94.25 74 GLY A O 1
ATOM 590 N N . ILE A 1 75 ? 0.195 2.954 6.690 1.00 92.81 75 ILE A N 1
ATOM 591 C CA . ILE A 1 75 ? 1.372 2.346 6.048 1.00 92.81 75 ILE A CA 1
ATOM 592 C C . ILE A 1 75 ? 2.643 2.659 6.839 1.00 92.81 75 ILE A C 1
ATOM 594 O O . ILE A 1 75 ? 2.786 3.751 7.385 1.00 92.81 75 ILE A O 1
ATOM 598 N N . VAL A 1 76 ? 3.576 1.704 6.898 1.00 89.06 76 VAL A N 1
ATOM 599 C CA . VAL A 1 76 ? 4.884 1.878 7.560 1.00 89.06 76 VAL A CA 1
ATOM 600 C C . VAL A 1 76 ? 6.002 1.369 6.640 1.00 89.06 76 VAL A C 1
ATOM 602 O O . VAL A 1 76 ? 6.537 0.274 6.842 1.00 89.06 76 VAL A O 1
ATOM 605 N N . PRO A 1 77 ? 6.336 2.111 5.569 1.00 86.50 77 PRO A N 1
ATOM 606 C CA . PRO A 1 77 ? 7.354 1.681 4.622 1.00 86.50 77 PRO A CA 1
ATOM 607 C C . PRO A 1 77 ? 8.742 1.679 5.271 1.00 86.50 77 PRO A C 1
ATOM 609 O O . PRO A 1 77 ? 9.220 2.692 5.778 1.00 86.50 77 PRO A O 1
ATOM 612 N N . LYS A 1 78 ? 9.430 0.535 5.218 1.00 86.25 78 LYS A N 1
ATOM 613 C CA . LYS A 1 78 ? 10.820 0.418 5.671 1.00 86.25 78 LYS A CA 1
ATOM 614 C C . LYS A 1 78 ? 11.773 0.857 4.560 1.00 86.25 78 LYS A C 1
ATOM 616 O O . LYS A 1 78 ? 11.747 0.302 3.466 1.00 86.25 78 LYS A O 1
ATOM 621 N N . SER A 1 79 ? 12.690 1.768 4.870 1.00 86.94 79 SER A N 1
ATOM 622 C CA . SER A 1 79 ? 13.832 2.093 4.013 1.00 86.94 79 SER A CA 1
ATOM 623 C C . SER A 1 79 ? 15.029 2.529 4.857 1.00 86.94 79 SER A C 1
ATOM 625 O O . SER A 1 79 ? 14.855 3.165 5.890 1.00 86.94 79 SER A O 1
ATOM 627 N N . ALA A 1 80 ? 16.239 2.193 4.406 1.00 88.25 80 ALA A N 1
ATOM 628 C CA . ALA A 1 80 ? 17.495 2.738 4.933 1.00 88.25 80 ALA A CA 1
ATOM 629 C C . ALA A 1 80 ? 18.144 3.746 3.963 1.00 88.25 80 ALA A C 1
ATOM 631 O O . ALA A 1 80 ? 19.170 4.342 4.276 1.00 88.25 80 ALA A O 1
ATOM 632 N N . THR A 1 81 ? 17.561 3.931 2.776 1.00 92.69 81 THR A N 1
ATOM 633 C CA . THR A 1 81 ? 18.070 4.827 1.734 1.00 92.69 81 THR A CA 1
ATOM 634 C C . THR A 1 81 ? 17.320 6.159 1.811 1.00 92.69 81 THR A C 1
ATOM 636 O O . THR A 1 81 ? 16.101 6.143 1.611 1.00 92.69 81 THR A O 1
ATOM 639 N N . PRO A 1 82 ? 17.997 7.300 2.052 1.00 91.88 82 PRO A N 1
ATOM 640 C CA . PRO A 1 82 ? 17.349 8.609 2.188 1.00 91.88 82 PRO A CA 1
ATOM 641 C C . PRO A 1 82 ? 16.431 8.968 1.017 1.00 91.88 82 PRO A C 1
ATOM 643 O O . PRO A 1 82 ? 15.308 9.413 1.224 1.00 91.88 82 PRO A O 1
ATOM 646 N N . GLN A 1 83 ? 16.866 8.684 -0.209 1.00 90.81 83 GLN A N 1
ATOM 647 C CA . GLN A 1 83 ? 16.102 8.949 -1.428 1.00 90.81 83 GLN A CA 1
ATOM 648 C C . GLN A 1 83 ? 14.767 8.194 -1.428 1.00 90.81 83 GLN A C 1
ATOM 650 O O . GLN A 1 83 ? 13.726 8.790 -1.667 1.00 90.81 83 GLN A O 1
ATOM 655 N N . ARG A 1 84 ? 14.780 6.907 -1.057 1.00 87.69 84 ARG A N 1
ATOM 656 C CA . ARG A 1 84 ? 13.559 6.094 -0.943 1.00 87.69 84 ARG A CA 1
ATOM 657 C C . ARG A 1 84 ? 12.673 6.525 0.224 1.00 87.69 84 ARG A C 1
ATOM 659 O O . ARG A 1 84 ? 11.470 6.335 0.161 1.00 87.69 84 ARG A O 1
ATOM 666 N N . ILE A 1 85 ? 13.244 7.059 1.308 1.00 89.38 85 ILE A N 1
ATOM 667 C CA . ILE A 1 85 ? 12.446 7.614 2.415 1.00 89.38 85 ILE A CA 1
ATOM 668 C C . ILE A 1 85 ? 11.647 8.816 1.908 1.00 89.38 85 ILE A C 1
ATOM 670 O O . ILE A 1 85 ? 10.445 8.865 2.141 1.00 89.38 85 ILE A O 1
ATOM 674 N N . ILE A 1 86 ? 12.299 9.734 1.187 1.00 89.12 86 ILE A N 1
ATOM 675 C CA . ILE A 1 86 ? 11.648 10.906 0.586 1.00 89.12 86 ILE A CA 1
ATOM 676 C C . ILE A 1 86 ? 10.568 10.463 -0.404 1.00 89.12 86 ILE A C 1
ATOM 678 O O . ILE A 1 86 ? 9.424 10.880 -0.273 1.00 89.12 86 ILE A O 1
ATOM 682 N N . GLU A 1 87 ? 10.901 9.554 -1.320 1.00 87.25 87 GLU A N 1
ATOM 683 C CA . GLU A 1 87 ? 9.956 9.018 -2.304 1.00 87.25 87 GLU A CA 1
ATOM 684 C C . GLU A 1 87 ? 8.741 8.355 -1.634 1.00 87.25 87 GLU A C 1
ATOM 686 O O . GLU A 1 87 ? 7.603 8.661 -1.965 1.00 87.25 87 GLU A O 1
ATOM 691 N N . ASN A 1 88 ? 8.947 7.506 -0.621 1.00 86.75 88 ASN A N 1
ATOM 692 C CA . ASN A 1 88 ? 7.850 6.839 0.087 1.00 86.75 88 ASN A CA 1
ATOM 693 C C . ASN A 1 88 ? 6.884 7.824 0.771 1.00 86.75 88 ASN A C 1
ATOM 695 O O . ASN A 1 88 ? 5.712 7.489 0.950 1.00 86.75 88 ASN A O 1
ATOM 699 N N . LEU A 1 89 ? 7.347 9.018 1.165 1.00 86.00 89 LEU A N 1
ATOM 700 C CA . LEU A 1 89 ? 6.486 10.053 1.750 1.00 86.00 89 LEU A CA 1
ATOM 701 C C . LEU A 1 89 ? 5.532 10.670 0.717 1.00 86.00 89 LEU A C 1
ATOM 703 O O . LEU A 1 89 ? 4.461 11.152 1.092 1.00 86.00 89 LEU A O 1
ATOM 707 N N . GLU A 1 90 ? 5.866 10.608 -0.574 1.00 83.06 90 GLU A N 1
ATOM 708 C CA . GLU A 1 90 ? 5.010 11.096 -1.660 1.00 83.06 90 GLU A CA 1
ATOM 709 C C . GLU A 1 90 ? 3.773 10.210 -1.881 1.00 83.06 90 GLU A C 1
ATOM 711 O O . GLU A 1 90 ? 2.811 10.647 -2.517 1.00 83.06 90 GLU A O 1
ATOM 716 N N . ALA A 1 91 ? 3.7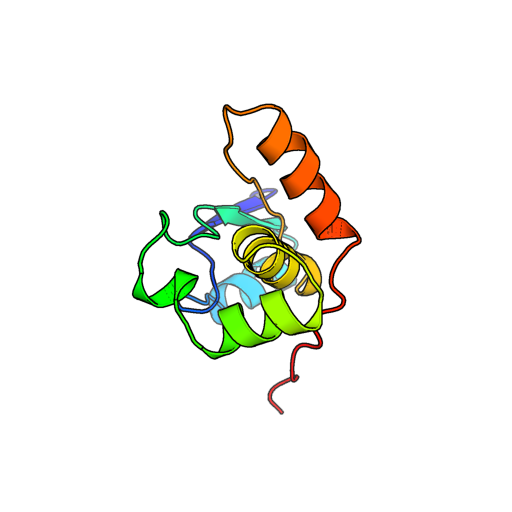37 8.997 -1.309 1.00 76.19 91 ALA A N 1
ATOM 717 C CA . ALA A 1 91 ? 2.620 8.057 -1.454 1.00 76.19 91 ALA A CA 1
ATOM 718 C C . ALA A 1 91 ? 1.281 8.650 -0.984 1.00 76.19 91 ALA A C 1
ATOM 720 O O . ALA A 1 91 ? 0.225 8.272 -1.487 1.00 76.19 91 ALA A O 1
ATOM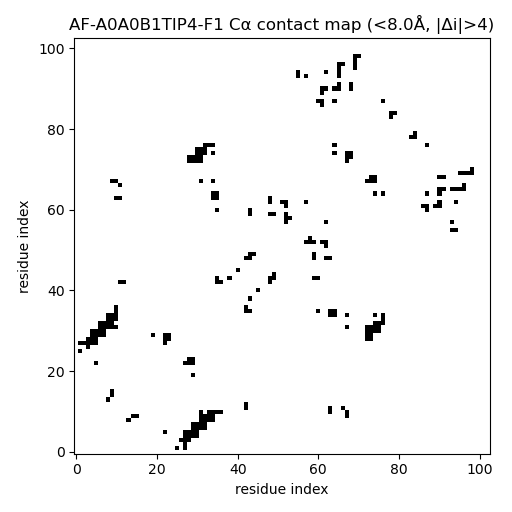 721 N N . SER A 1 92 ? 1.329 9.606 -0.052 1.00 67.31 92 SER A N 1
ATOM 722 C CA . SER A 1 92 ? 0.155 10.313 0.474 1.00 67.31 92 SER A CA 1
ATOM 723 C C . SER A 1 92 ? -0.432 11.348 -0.500 1.00 67.31 92 SER A C 1
ATOM 725 O O . SER A 1 92 ? -1.542 11.824 -0.280 1.00 67.31 92 SER A O 1
ATOM 727 N N . TYR A 1 93 ? 0.296 11.720 -1.561 1.00 67.19 93 TYR A N 1
ATOM 728 C CA . TYR A 1 93 ? -0.060 12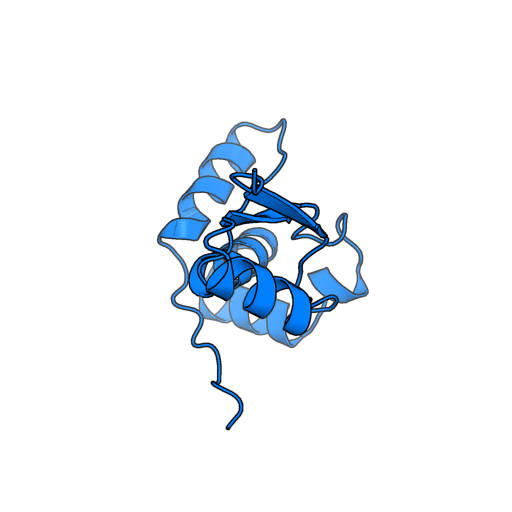.841 -2.444 1.00 67.19 93 TYR A CA 1
ATOM 729 C C . TYR A 1 93 ? -0.090 12.479 -3.936 1.00 67.19 93 TYR A C 1
ATOM 731 O O . TYR A 1 93 ? -0.765 13.152 -4.713 1.00 67.19 93 TYR A O 1
ATOM 739 N N . ALA A 1 94 ? 0.641 11.442 -4.355 1.00 59.75 94 ALA A N 1
ATOM 740 C CA . ALA A 1 94 ? 0.971 11.238 -5.765 1.00 59.75 94 ALA A CA 1
ATOM 741 C C . ALA A 1 94 ? -0.070 10.451 -6.582 1.00 59.75 94 ALA A C 1
ATOM 743 O O . ALA A 1 94 ? -0.117 10.591 -7.805 1.00 59.75 94 ALA A O 1
ATOM 744 N N . VAL A 1 95 ? -0.902 9.609 -5.953 1.00 63.56 95 VAL A N 1
ATOM 745 C CA . VAL A 1 95 ? -1.791 8.699 -6.695 1.00 63.56 95 VAL A CA 1
ATOM 746 C C . VAL A 1 95 ? -3.187 8.651 -6.078 1.00 63.56 95 VAL A C 1
ATOM 748 O O . VAL A 1 95 ? -3.400 8.043 -5.035 1.00 63.56 95 VAL A O 1
ATOM 751 N N . ALA A 1 96 ? -4.173 9.233 -6.763 1.00 62.22 96 ALA A N 1
ATOM 752 C CA . ALA A 1 96 ? -5.583 8.971 -6.486 1.00 62.22 96 ALA A CA 1
ATOM 753 C C . ALA A 1 96 ? -5.968 7.618 -7.110 1.00 62.22 96 ALA A C 1
ATOM 755 O O . ALA A 1 96 ? -6.439 7.554 -8.249 1.00 62.22 96 ALA A O 1
ATOM 756 N N . VAL A 1 97 ? -5.715 6.518 -6.397 1.00 60.25 97 VAL A N 1
ATOM 757 C CA . VAL A 1 97 ? -6.121 5.182 -6.853 1.00 60.25 97 VAL A CA 1
ATOM 758 C C . VAL A 1 97 ? -7.619 5.031 -6.594 1.00 60.25 97 VAL A C 1
ATOM 760 O O . VAL A 1 97 ? -8.058 4.960 -5.450 1.00 60.25 97 VAL A O 1
ATOM 763 N N . THR A 1 98 ? -8.429 5.002 -7.652 1.00 52.66 98 THR A N 1
ATOM 764 C CA . THR A 1 98 ? -9.870 4.759 -7.515 1.00 52.66 98 THR A CA 1
ATOM 765 C C . THR A 1 98 ? -10.081 3.288 -7.169 1.00 52.66 98 THR A C 1
ATOM 767 O O . THR A 1 98 ? -9.862 2.411 -8.006 1.00 52.66 98 THR A O 1
ATOM 770 N N . THR A 1 99 ? -10.493 2.988 -5.940 1.00 53.62 99 THR A N 1
ATOM 771 C CA . THR A 1 99 ? -10.958 1.645 -5.599 1.00 53.62 99 THR A CA 1
ATOM 772 C C . THR A 1 99 ? -12.325 1.441 -6.247 1.00 53.62 99 THR A C 1
ATOM 774 O O . THR A 1 99 ? -13.245 2.237 -6.061 1.00 53.62 99 THR A O 1
ATOM 777 N N . ARG A 1 100 ? -12.481 0.388 -7.060 1.00 48.38 100 ARG A N 1
ATOM 778 C CA . ARG A 1 100 ? -13.824 -0.072 -7.427 1.00 48.38 100 ARG A CA 1
ATOM 779 C C . ARG A 1 100 ? -14.452 -0.600 -6.144 1.00 48.38 100 ARG A C 1
ATOM 781 O O . ARG A 1 100 ? -13.999 -1.612 -5.622 1.00 48.38 100 ARG A O 1
ATOM 788 N N . SER A 1 101 ? -15.460 0.096 -5.630 1.00 39.62 101 SER A N 1
ATOM 789 C CA . SER A 1 101 ? -16.349 -0.467 -4.623 1.00 39.62 101 SER A CA 1
ATOM 790 C C . SER A 1 101 ? -17.046 -1.669 -5.255 1.00 39.62 101 SER A C 1
ATOM 792 O O . SER A 1 101 ? -17.899 -1.502 -6.131 1.00 39.62 101 SER A O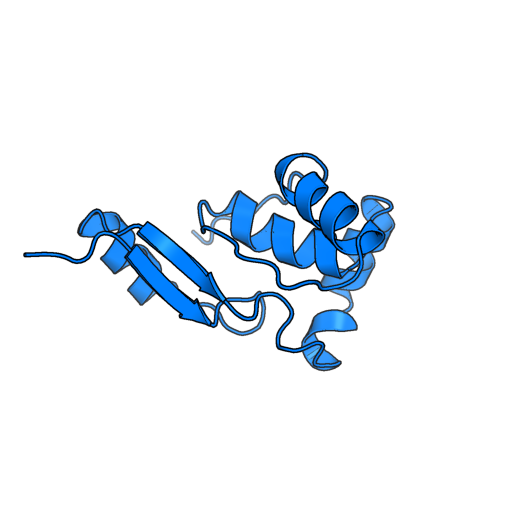 1
ATOM 794 N N . SER A 1 102 ? -16.640 -2.873 -4.870 1.00 43.00 102 SER A N 1
ATOM 795 C CA . SER A 1 102 ? -17.425 -4.074 -5.129 1.00 43.00 102 SER A CA 1
ATOM 796 C C . SER A 1 102 ? -18.797 -3.865 -4.489 1.00 43.00 102 SER A C 1
ATOM 798 O O . SER A 1 102 ? -18.881 -3.546 -3.302 1.00 43.00 102 SER A O 1
ATOM 800 N N . SER A 1 103 ? -19.826 -3.916 -5.332 1.00 35.38 103 SER A N 1
ATOM 801 C CA . SER A 1 103 ? -21.246 -3.868 -4.963 1.00 35.38 103 SER A CA 1
ATOM 802 C C . SER A 1 103 ? -21.650 -5.139 -4.233 1.00 35.38 103 SER A C 1
ATOM 804 O O . SER A 1 103 ? -21.058 -6.191 -4.565 1.00 35.38 103 SER A O 1
#